Protein AF-A0A9N7N0B8-F1 (afdb_monomer_lite)

Foldseek 3Di:
DDDDDDDDPPDPDDWDKDKDFDDDDPPPPVPCPPAGTWIWMATPDDFGKTKIWDWDQDPDPDRDIDIDMDIDGCCVPVPPDDDDDPVVVVVVCVVVVHCPPPQDPVNVD

Radius of gyration: 19.65 Å; chains: 1; bounding box: 50×32×45 Å

Organism: Striga hermonthica (NCBI:txid68872)

pLDDT: mean 88.81, std 9.15, range [53.78, 96.75]

Sequence (109 aa):
VPFILKAGKALNSRKAEIRVQFKDVPGDIFKSKKQGRNEFVIRLQPSEAIYMKLTVKQPGLEMSTAQSELDLSYRQRYQGLVIPEAYERLILDTIKGDQQHFVRRDELK

Structure (mmCIF, N/CA/C/O backbone):
data_AF-A0A9N7N0B8-F1
#
_entry.id   AF-A0A9N7N0B8-F1
#
loop_
_atom_site.group_PDB
_atom_site.id
_atom_site.type_symbol
_atom_site.label_atom_id
_atom_site.label_alt_id
_atom_site.label_comp_id
_atom_site.label_asym_id
_atom_site.label_entity_id
_atom_site.label_seq_id
_atom_site.pdbx_PDB_ins_code
_atom_site.Cartn_x
_atom_site.Cartn_y
_atom_site.Cartn_z
_atom_site.occupancy
_atom_site.B_iso_or_equiv
_atom_site.auth_seq_id
_atom_site.auth_comp_id
_atom_site.auth_asym_id
_atom_site.auth_atom_id
_atom_site.pdbx_PDB_model_num
ATOM 1 N N . VAL A 1 1 ? -5.810 -11.012 -12.441 1.00 88.25 1 VAL A N 1
ATOM 2 C CA . VAL A 1 1 ? -4.712 -10.434 -11.627 1.00 88.25 1 VAL A CA 1
ATOM 3 C C . VAL A 1 1 ? -4.739 -11.146 -10.284 1.00 88.25 1 VAL A C 1
ATOM 5 O O . VAL A 1 1 ? -5.806 -11.139 -9.684 1.00 88.25 1 VAL A O 1
ATOM 8 N N . PRO A 1 2 ? -3.673 -11.848 -9.866 1.00 95.19 2 PRO A N 1
ATOM 9 C CA . PRO 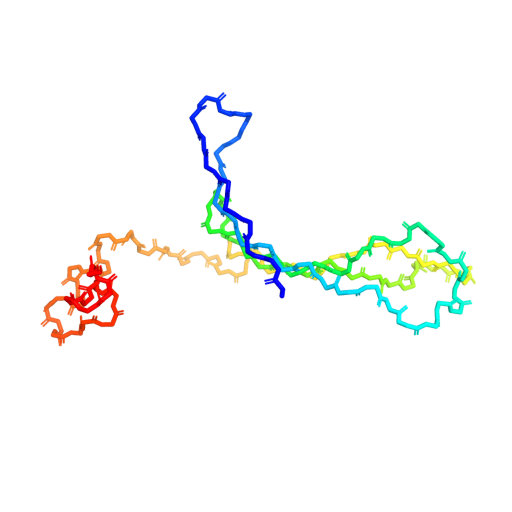A 1 2 ? -3.679 -12.594 -8.608 1.00 95.19 2 PRO A CA 1
ATOM 10 C C . PRO A 1 2 ? -3.509 -11.662 -7.400 1.00 95.19 2 PRO A C 1
ATOM 12 O O . PRO A 1 2 ? -2.673 -10.760 -7.432 1.00 95.19 2 PRO A O 1
ATOM 15 N N . PHE A 1 3 ? -4.259 -11.923 -6.328 1.00 96.00 3 PHE A N 1
ATOM 16 C CA . PHE A 1 3 ? -4.064 -11.295 -5.020 1.00 96.00 3 PHE A CA 1
ATOM 17 C C . PHE A 1 3 ? -3.315 -12.268 -4.113 1.00 96.00 3 PHE A C 1
ATOM 19 O O . PHE A 1 3 ? -3.764 -13.390 -3.890 1.00 96.00 3 PHE A O 1
ATOM 26 N N . ILE A 1 4 ? -2.150 -11.852 -3.618 1.00 96.38 4 ILE A N 1
ATOM 27 C CA . ILE A 1 4 ? -1.290 -12.676 -2.765 1.00 96.38 4 ILE A CA 1
ATOM 28 C C . ILE A 1 4 ? -1.350 -12.109 -1.350 1.00 96.38 4 ILE A C 1
ATOM 30 O O . ILE A 1 4 ? -0.881 -10.998 -1.112 1.00 96.38 4 ILE A O 1
ATOM 34 N N . LEU A 1 5 ? -1.886 -12.888 -0.411 1.00 96.50 5 LEU A N 1
ATOM 35 C CA . LEU A 1 5 ? -1.911 -12.543 1.007 1.00 96.50 5 LEU A CA 1
ATOM 36 C C . LEU A 1 5 ? -0.803 -13.313 1.735 1.00 96.50 5 LEU A C 1
ATOM 38 O O . LEU A 1 5 ? -0.703 -14.533 1.610 1.00 96.50 5 LEU A O 1
ATOM 42 N N . LYS A 1 6 ? 0.048 -12.603 2.483 1.00 94.88 6 LYS A N 1
ATOM 43 C CA . LYS A 1 6 ? 1.119 -13.189 3.304 1.00 94.88 6 LYS A CA 1
ATOM 44 C C . LYS A 1 6 ? 1.057 -12.607 4.710 1.00 94.88 6 LYS A C 1
ATOM 46 O O . LYS A 1 6 ? 1.188 -11.399 4.877 1.00 94.88 6 LYS A O 1
ATOM 51 N N . ALA A 1 7 ? 0.902 -13.471 5.706 1.00 95.69 7 ALA A N 1
ATOM 52 C CA . ALA A 1 7 ? 0.938 -13.113 7.119 1.00 95.69 7 ALA A CA 1
ATOM 53 C C . ALA A 1 7 ? 1.663 -14.212 7.908 1.00 95.69 7 ALA A C 1
ATOM 55 O O . ALA A 1 7 ? 1.570 -15.388 7.562 1.00 95.69 7 ALA A O 1
ATOM 56 N N . GLY A 1 8 ? 2.393 -13.836 8.958 1.00 96.38 8 GLY A N 1
ATOM 57 C CA . GLY A 1 8 ? 3.124 -14.782 9.799 1.00 96.38 8 GLY A CA 1
ATOM 58 C C . GLY A 1 8 ? 3.653 -14.139 11.079 1.00 96.38 8 GLY A C 1
ATOM 59 O O . GLY A 1 8 ? 3.792 -12.918 11.160 1.00 96.38 8 GLY A O 1
ATOM 60 N N . LYS A 1 9 ? 3.937 -14.971 12.085 1.00 96.38 9 LYS A N 1
ATOM 61 C CA . LYS A 1 9 ? 4.598 -14.590 13.345 1.00 96.38 9 LYS A CA 1
ATOM 62 C C . LYS A 1 9 ? 6.036 -15.124 13.353 1.00 96.38 9 LYS A C 1
ATOM 64 O O . LYS A 1 9 ? 6.341 -16.036 12.593 1.00 96.38 9 LYS A O 1
ATOM 69 N N . ALA A 1 10 ? 6.901 -14.551 14.196 1.00 94.38 10 ALA A N 1
ATOM 70 C CA . ALA A 1 10 ? 8.330 -14.898 14.282 1.00 94.38 10 ALA A CA 1
ATOM 71 C C . ALA A 1 10 ? 9.089 -14.786 12.940 1.00 94.38 10 ALA A C 1
ATOM 73 O O . ALA A 1 10 ? 10.018 -15.539 12.661 1.00 94.38 10 ALA A O 1
ATOM 74 N N . LEU A 1 11 ? 8.677 -13.833 12.098 1.00 95.31 11 LEU A N 1
ATOM 75 C CA . LEU A 1 11 ? 9.378 -13.492 10.863 1.00 95.31 11 LEU A CA 1
ATOM 76 C C . LEU A 1 11 ? 10.547 -12.539 11.142 1.00 95.31 11 LEU A C 1
ATOM 78 O O . LEU A 1 11 ? 10.648 -11.935 12.207 1.00 95.31 11 LEU A O 1
ATOM 82 N N . ASN A 1 12 ? 11.400 -12.361 10.137 1.00 95.12 12 ASN A N 1
ATOM 83 C CA . ASN A 1 12 ? 12.589 -11.510 10.183 1.00 95.12 12 ASN A CA 1
ATOM 84 C C . ASN A 1 12 ? 12.310 -10.022 10.467 1.00 95.12 12 ASN A C 1
ATOM 86 O O . ASN A 1 12 ? 13.209 -9.302 10.887 1.00 95.12 12 ASN A O 1
ATOM 90 N N . SER A 1 13 ? 11.104 -9.534 10.170 1.00 92.88 13 SER A N 1
ATOM 91 C CA . SER A 1 13 ? 10.753 -8.123 10.325 1.00 92.88 13 SER A CA 1
ATOM 92 C C . SER A 1 13 ? 9.260 -7.940 10.573 1.00 92.88 13 SER A C 1
ATOM 94 O O . SER A 1 13 ? 8.424 -8.657 10.019 1.00 92.88 13 SER A O 1
ATOM 96 N N . ARG A 1 14 ? 8.916 -6.939 11.387 1.00 92.94 14 ARG A N 1
ATOM 97 C CA . ARG A 1 14 ? 7.547 -6.429 11.492 1.00 92.94 14 ARG A CA 1
ATOM 98 C C . ARG A 1 14 ? 7.290 -5.550 10.275 1.00 92.94 14 ARG A C 1
ATOM 100 O O . ARG A 1 14 ? 7.978 -4.549 10.109 1.00 92.94 14 ARG A O 1
ATOM 107 N N . LYS A 1 15 ? 6.328 -5.917 9.430 1.00 93.50 15 LYS A N 1
ATOM 108 C CA . LYS A 1 15 ? 5.982 -5.137 8.240 1.00 93.50 15 LYS A CA 1
ATOM 109 C C . LYS A 1 15 ? 4.541 -5.382 7.814 1.00 93.50 15 LYS A C 1
ATOM 111 O O . LYS A 1 15 ? 4.136 -6.531 7.669 1.00 93.50 15 LYS A O 1
ATOM 116 N N . ALA A 1 16 ? 3.807 -4.307 7.561 1.00 95.12 16 ALA A N 1
ATOM 117 C CA . ALA A 1 16 ? 2.544 -4.326 6.837 1.00 95.12 16 ALA A CA 1
ATOM 118 C C . ALA A 1 16 ? 2.710 -3.464 5.583 1.00 95.12 16 ALA A C 1
ATOM 120 O O . ALA A 1 16 ? 2.968 -2.263 5.678 1.00 95.12 16 ALA A O 1
ATOM 121 N N . GLU A 1 17 ? 2.618 -4.085 4.409 1.00 95.06 17 GLU A N 1
ATOM 122 C CA . GLU A 1 17 ? 2.756 -3.394 3.130 1.00 95.06 17 GLU A CA 1
ATOM 123 C C . GLU A 1 17 ? 1.776 -3.939 2.096 1.00 95.06 17 GLU A C 1
ATOM 125 O O . GLU A 1 17 ? 1.448 -5.125 2.088 1.00 95.06 17 GLU A O 1
ATOM 130 N N . ILE A 1 18 ? 1.363 -3.061 1.193 1.00 96.75 18 ILE A N 1
ATOM 131 C CA . ILE A 1 18 ? 0.630 -3.384 -0.023 1.00 96.75 18 ILE A CA 1
ATOM 132 C C . ILE A 1 18 ? 1.601 -3.151 -1.176 1.00 96.75 18 ILE A C 1
ATOM 134 O O . ILE A 1 18 ? 2.208 -2.085 -1.275 1.00 96.75 18 ILE A O 1
ATOM 138 N N . ARG A 1 19 ? 1.770 -4.154 -2.039 1.00 96.31 19 ARG A N 1
ATOM 139 C CA . ARG A 1 19 ? 2.646 -4.078 -3.212 1.00 96.31 19 ARG A CA 1
ATOM 140 C C . ARG A 1 19 ? 1.848 -4.395 -4.463 1.00 96.31 19 ARG A C 1
ATOM 142 O O . ARG A 1 19 ? 1.343 -5.505 -4.612 1.00 96.31 19 ARG A O 1
ATOM 149 N N . VAL A 1 20 ? 1.795 -3.437 -5.376 1.00 96.12 20 VAL A N 1
ATOM 150 C CA . VAL A 1 20 ? 1.240 -3.614 -6.716 1.00 96.12 20 VAL A CA 1
ATOM 151 C C . VAL A 1 20 ? 2.407 -3.745 -7.682 1.00 96.12 20 VAL A C 1
ATOM 153 O O . VAL A 1 20 ? 3.145 -2.789 -7.903 1.00 96.12 20 VAL A O 1
ATOM 156 N N . GLN A 1 21 ? 2.592 -4.941 -8.234 1.00 94.56 21 GLN A N 1
ATOM 157 C CA . GLN A 1 21 ? 3.595 -5.188 -9.264 1.00 94.56 21 GLN A CA 1
ATOM 158 C C . GLN A 1 21 ? 2.961 -5.003 -10.645 1.00 94.56 21 GLN A C 1
ATOM 160 O O . GLN A 1 21 ? 1.984 -5.677 -10.982 1.00 94.56 21 GLN A O 1
ATOM 165 N N . PHE A 1 22 ? 3.521 -4.100 -11.446 1.00 92.19 22 PHE A N 1
ATOM 166 C CA . PHE A 1 22 ? 3.065 -3.863 -12.812 1.00 92.19 22 PHE A CA 1
ATOM 167 C C . PHE A 1 22 ? 3.584 -4.937 -13.771 1.00 92.19 22 PHE A C 1
ATOM 169 O O . PHE A 1 22 ? 4.536 -5.665 -13.482 1.00 92.19 22 PHE A O 1
ATOM 176 N N . LYS A 1 23 ? 2.931 -5.040 -14.932 1.00 89.06 23 LYS A N 1
ATOM 177 C CA . LYS A 1 23 ? 3.398 -5.892 -16.027 1.00 89.06 23 LYS A CA 1
ATOM 178 C C . LYS A 1 23 ? 4.690 -5.333 -16.620 1.00 89.06 23 LYS A C 1
ATOM 180 O O . LYS A 1 23 ? 4.961 -4.137 -16.521 1.00 89.06 23 LYS A O 1
ATOM 185 N N . ASP A 1 24 ? 5.445 -6.213 -17.262 1.00 85.06 24 ASP A N 1
ATOM 186 C CA . ASP A 1 24 ? 6.621 -5.829 -18.034 1.00 85.06 24 ASP A CA 1
ATOM 187 C C . ASP A 1 24 ? 6.218 -4.891 -19.186 1.00 85.06 24 ASP A C 1
ATOM 189 O O . ASP A 1 24 ? 5.119 -5.005 -19.743 1.00 85.06 24 ASP A O 1
ATOM 193 N N . VAL A 1 25 ? 7.095 -3.946 -19.526 1.00 81.94 25 VAL A N 1
ATOM 194 C CA . VAL A 1 25 ? 6.837 -2.972 -20.593 1.00 81.94 25 VAL A CA 1
ATOM 195 C C . VAL A 1 25 ? 6.867 -3.693 -21.949 1.00 81.94 25 VAL A C 1
ATOM 197 O O . VAL A 1 25 ? 7.852 -4.374 -22.249 1.00 81.94 25 VAL A O 1
ATOM 200 N N . PRO A 1 26 ? 5.816 -3.579 -22.783 1.00 75.31 26 PRO A N 1
ATOM 201 C CA . PRO A 1 26 ? 5.813 -4.199 -24.101 1.00 75.31 26 PRO A CA 1
ATOM 202 C C . PRO A 1 26 ? 6.807 -3.481 -25.024 1.00 75.31 26 PRO A C 1
ATOM 204 O O . PRO A 1 26 ? 6.761 -2.262 -25.154 1.00 75.31 26 PRO A O 1
ATOM 207 N N . GLY A 1 27 ? 7.683 -4.240 -25.688 1.00 68.38 27 GLY A N 1
ATOM 208 C CA . GLY A 1 27 ? 8.649 -3.688 -26.646 1.00 68.38 27 GLY A CA 1
ATOM 209 C C . GLY A 1 27 ? 9.885 -3.068 -25.991 1.00 68.38 27 GLY A C 1
ATOM 210 O O . GLY A 1 27 ? 10.195 -1.908 -26.239 1.00 68.38 27 GLY A O 1
ATOM 211 N N . ASP A 1 28 ? 10.600 -3.843 -25.168 1.00 69.12 28 ASP A N 1
ATOM 212 C CA . ASP A 1 28 ? 11.862 -3.421 -24.547 1.00 69.12 28 ASP A CA 1
ATOM 213 C C . ASP A 1 28 ? 12.942 -3.101 -25.601 1.00 69.12 28 ASP A C 1
ATOM 215 O O . ASP A 1 28 ? 13.658 -3.975 -26.098 1.00 69.12 28 ASP A O 1
ATOM 219 N N . ILE A 1 29 ? 13.064 -1.817 -25.932 1.00 73.19 29 ILE A N 1
ATOM 220 C CA . ILE A 1 29 ? 14.113 -1.264 -26.797 1.00 73.19 29 ILE A CA 1
ATOM 221 C C . ILE A 1 29 ? 15.458 -1.130 -26.075 1.00 73.19 29 ILE A C 1
ATOM 223 O O . ILE A 1 29 ? 16.496 -1.016 -26.726 1.00 73.19 29 ILE A O 1
ATOM 227 N N . PHE A 1 30 ? 15.461 -1.172 -24.740 1.00 69.38 30 PHE A N 1
ATOM 228 C CA . PHE A 1 30 ? 16.656 -0.992 -23.921 1.00 69.38 30 PHE A CA 1
ATOM 229 C C . PHE A 1 30 ? 17.452 -2.294 -23.764 1.00 69.38 30 PHE A C 1
ATOM 231 O O . PHE A 1 30 ? 18.482 -2.292 -23.083 1.00 69.38 30 PHE A O 1
ATOM 238 N N . LYS A 1 31 ? 16.996 -3.402 -24.392 1.00 61.47 31 LYS A N 1
ATOM 239 C CA . LYS A 1 31 ? 17.568 -4.769 -24.329 1.00 61.47 31 LYS A CA 1
ATOM 240 C C . LYS A 1 31 ? 17.962 -5.171 -22.904 1.00 61.47 31 LYS A C 1
ATOM 242 O O . LYS A 1 31 ? 18.817 -6.035 -22.688 1.00 61.47 31 LYS A O 1
ATOM 247 N N . SER A 1 32 ? 17.326 -4.550 -21.921 1.00 57.72 32 SER A N 1
ATOM 248 C CA . SER A 1 32 ? 17.682 -4.621 -20.522 1.00 57.72 32 SER A CA 1
ATOM 249 C C . SER A 1 32 ? 16.808 -5.696 -19.913 1.00 57.72 32 SER A C 1
ATOM 251 O O . SER A 1 32 ? 15.986 -5.442 -19.041 1.00 57.72 32 SER A O 1
ATOM 253 N N . LYS A 1 33 ? 17.042 -6.944 -20.348 1.00 53.78 33 LYS A N 1
ATOM 254 C CA . LYS A 1 33 ? 16.350 -8.170 -19.899 1.00 53.78 33 LYS A CA 1
ATOM 255 C C . LYS A 1 33 ? 16.333 -8.393 -18.372 1.00 53.78 33 LYS A C 1
ATOM 257 O O . LYS A 1 33 ? 15.809 -9.401 -17.913 1.00 53.78 33 LYS A O 1
ATOM 262 N N . LYS A 1 34 ? 16.946 -7.508 -17.583 1.00 56.50 34 LYS A N 1
ATOM 263 C CA . LYS A 1 34 ? 17.091 -7.585 -16.125 1.00 56.50 34 LYS A CA 1
ATOM 264 C C . LYS A 1 34 ? 16.462 -6.412 -15.370 1.00 56.50 34 LYS A C 1
ATOM 266 O O . LYS A 1 34 ? 16.635 -6.337 -14.157 1.00 56.50 34 LYS A O 1
ATOM 271 N N . GLN A 1 35 ? 15.773 -5.490 -16.038 1.00 63.84 35 GLN A N 1
ATOM 272 C CA . GLN A 1 35 ? 15.120 -4.400 -15.321 1.00 63.84 35 GLN A CA 1
ATOM 273 C C . GLN A 1 35 ? 13.904 -4.908 -14.566 1.00 63.84 35 GLN A C 1
ATOM 275 O O . GLN A 1 35 ? 13.020 -5.548 -15.129 1.00 63.84 35 GLN A O 1
ATOM 280 N N . GLY A 1 36 ? 13.917 -4.678 -13.253 1.00 73.38 36 GLY A N 1
ATOM 281 C CA . GLY A 1 36 ? 12.832 -5.070 -12.372 1.00 73.38 36 GLY A CA 1
ATOM 282 C C . GLY A 1 36 ? 11.523 -4.416 -12.801 1.00 73.38 36 GLY A C 1
ATOM 283 O O . GLY A 1 36 ? 11.502 -3.275 -13.262 1.00 73.38 36 GLY A O 1
ATOM 284 N N . ARG A 1 37 ? 10.419 -5.142 -12.618 1.00 87.50 37 ARG A N 1
ATOM 285 C CA . ARG A 1 37 ? 9.068 -4.607 -12.812 1.00 87.50 37 ARG A CA 1
ATOM 286 C C . ARG A 1 37 ? 8.872 -3.343 -11.989 1.00 87.50 37 ARG A C 1
ATOM 288 O O . ARG A 1 37 ? 9.385 -3.240 -10.872 1.00 87.50 37 ARG A O 1
ATOM 295 N N . ASN A 1 38 ? 8.073 -2.419 -12.518 1.00 90.75 38 ASN A N 1
ATOM 296 C CA . ASN A 1 38 ? 7.630 -1.287 -11.722 1.00 90.75 38 ASN A CA 1
ATOM 297 C C . ASN A 1 38 ? 6.795 -1.812 -10.549 1.00 90.75 38 ASN A C 1
ATOM 299 O O . ASN A 1 38 ? 5.994 -2.742 -10.700 1.00 90.75 38 ASN A O 1
ATOM 303 N N . GLU A 1 39 ? 6.973 -1.210 -9.380 1.00 94.62 39 GLU A N 1
ATOM 304 C CA . GLU A 1 39 ? 6.249 -1.594 -8.172 1.00 94.62 39 GLU A CA 1
ATOM 305 C C . GLU A 1 39 ? 5.730 -0.346 -7.481 1.00 94.62 39 GLU A C 1
ATOM 307 O O . GLU A 1 39 ? 6.500 0.560 -7.178 1.00 94.62 39 GLU A O 1
ATOM 312 N N . PHE A 1 40 ? 4.434 -0.315 -7.195 1.00 96.25 40 PHE A N 1
ATOM 313 C CA . PHE A 1 40 ? 3.858 0.679 -6.306 1.00 96.25 40 PHE A CA 1
ATOM 314 C C . PHE A 1 40 ? 3.699 0.066 -4.922 1.00 96.25 40 PHE A C 1
ATOM 316 O O . PHE A 1 40 ? 3.060 -0.979 -4.768 1.00 96.25 40 PHE A O 1
ATOM 323 N N . VAL A 1 41 ? 4.333 0.679 -3.927 1.00 96.06 41 VAL A N 1
ATOM 324 C CA . VAL A 1 41 ? 4.402 0.140 -2.575 1.00 96.06 41 VAL A CA 1
ATOM 325 C C . VAL A 1 41 ? 3.836 1.142 -1.589 1.00 96.06 41 VAL A C 1
ATOM 327 O O . VAL A 1 41 ? 4.310 2.269 -1.485 1.00 96.06 41 VAL A O 1
ATOM 330 N N . ILE A 1 42 ? 2.851 0.688 -0.824 1.00 96.62 42 ILE A N 1
ATOM 331 C CA . ILE A 1 42 ? 2.288 1.412 0.310 1.00 96.62 42 ILE A CA 1
ATOM 332 C C . ILE A 1 42 ? 2.719 0.656 1.561 1.00 96.62 42 ILE A C 1
ATOM 334 O O . ILE A 1 42 ? 2.286 -0.473 1.793 1.00 96.62 42 ILE A O 1
ATOM 338 N N . ARG A 1 43 ? 3.599 1.249 2.364 1.00 94.62 43 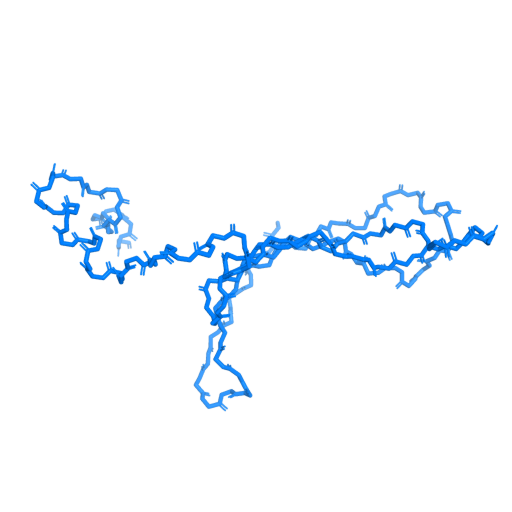ARG A N 1
ATOM 339 C CA . ARG A 1 43 ? 4.015 0.701 3.656 1.00 94.62 43 ARG A CA 1
ATOM 340 C C . ARG A 1 43 ? 3.175 1.346 4.749 1.00 94.62 43 ARG A C 1
ATOM 342 O O . ARG A 1 43 ? 3.279 2.547 4.968 1.00 94.62 43 ARG A O 1
ATOM 349 N N . LEU A 1 44 ? 2.379 0.531 5.436 1.00 92.19 44 LEU A N 1
ATOM 350 C CA . LEU A 1 44 ? 1.526 0.983 6.532 1.00 92.19 44 LEU A CA 1
ATOM 351 C C . LEU A 1 44 ? 2.298 1.050 7.849 1.00 92.19 44 LEU A C 1
ATOM 353 O O . LEU A 1 44 ? 2.077 1.956 8.627 1.00 92.19 44 LEU A O 1
ATOM 357 N N . GLN A 1 45 ? 3.183 0.088 8.123 1.00 88.06 45 GLN A N 1
ATOM 358 C CA . GLN A 1 45 ? 4.017 0.101 9.330 1.00 88.06 45 GLN A CA 1
ATOM 359 C C . GLN A 1 45 ? 5.180 -0.896 9.223 1.00 88.06 45 GLN A C 1
ATOM 361 O O . GLN A 1 45 ? 5.028 -1.937 8.575 1.00 88.06 45 GLN A O 1
ATOM 366 N N . PRO A 1 46 ? 6.311 -0.659 9.910 1.00 86.75 46 PRO A N 1
ATOM 367 C CA . PRO A 1 46 ? 6.706 0.589 10.569 1.00 86.75 46 PRO A CA 1
ATOM 368 C C . PRO A 1 46 ? 7.206 1.626 9.549 1.00 86.75 46 PRO A C 1
ATOM 370 O O . PRO A 1 46 ? 7.684 1.248 8.481 1.00 86.75 46 PRO A O 1
ATOM 373 N N . SER A 1 47 ? 7.174 2.911 9.920 1.00 88.44 47 SER A N 1
ATOM 374 C CA . SER A 1 47 ? 7.583 4.041 9.065 1.00 88.44 47 SER A CA 1
ATOM 375 C C . SER A 1 47 ? 6.746 4.137 7.792 1.00 88.44 47 SER A C 1
ATOM 377 O O . SER A 1 47 ? 7.113 3.611 6.739 1.00 88.44 47 SER A O 1
ATOM 379 N N . GLU A 1 48 ? 5.614 4.811 7.926 1.00 91.69 48 GLU A N 1
ATOM 380 C CA . GLU A 1 48 ? 4.625 5.054 6.887 1.00 91.69 48 GLU A CA 1
ATOM 381 C C . GLU A 1 48 ? 5.300 5.710 5.681 1.00 91.69 48 GLU A C 1
ATOM 383 O O . GLU A 1 48 ? 5.934 6.769 5.777 1.00 91.69 48 GLU A O 1
ATOM 388 N N . ALA A 1 49 ? 5.202 5.043 4.538 1.00 94.69 49 ALA A N 1
ATOM 389 C CA . ALA A 1 49 ? 5.812 5.512 3.309 1.00 94.69 49 ALA A CA 1
ATOM 390 C C . ALA A 1 49 ? 5.031 5.017 2.101 1.00 94.69 49 ALA A C 1
ATOM 392 O O . ALA A 1 49 ? 4.504 3.901 2.085 1.00 94.69 49 ALA A O 1
ATOM 393 N N . ILE A 1 50 ? 5.009 5.843 1.067 1.00 96.38 50 ILE A N 1
ATOM 394 C CA . ILE A 1 50 ? 4.495 5.482 -0.246 1.00 96.38 50 ILE A CA 1
ATOM 395 C C . ILE A 1 50 ? 5.642 5.679 -1.215 1.00 96.38 50 ILE A C 1
ATOM 397 O O . ILE A 1 50 ? 6.179 6.778 -1.305 1.00 96.38 50 ILE A O 1
ATOM 401 N N . TYR A 1 51 ? 6.018 4.632 -1.937 1.00 96.12 51 TYR A N 1
ATOM 402 C CA . TYR A 1 51 ? 7.067 4.752 -2.934 1.00 96.12 51 TYR A CA 1
ATOM 403 C C . TYR A 1 51 ? 6.770 3.943 -4.184 1.00 96.12 51 TYR A C 1
ATOM 405 O O . TYR A 1 51 ? 6.103 2.905 -4.154 1.00 96.12 51 TYR A O 1
ATOM 413 N N . MET A 1 52 ? 7.271 4.442 -5.307 1.00 95.94 52 MET A N 1
ATOM 414 C CA . MET A 1 52 ? 7.138 3.798 -6.602 1.00 95.94 52 MET A CA 1
ATOM 415 C C . MET A 1 52 ? 8.517 3.461 -7.143 1.00 95.94 52 MET A C 1
ATOM 417 O O . MET A 1 52 ? 9.324 4.354 -7.390 1.00 95.94 52 MET A O 1
ATOM 421 N N . LYS A 1 53 ? 8.779 2.171 -7.344 1.00 93.38 53 LYS A N 1
ATOM 422 C CA . LYS A 1 53 ? 9.979 1.702 -8.027 1.00 93.38 53 LYS A CA 1
ATOM 423 C C . LYS A 1 53 ? 9.764 1.791 -9.524 1.00 93.38 53 LYS A C 1
ATOM 425 O O . LYS A 1 53 ? 8.820 1.193 -10.044 1.00 93.38 53 LYS A O 1
ATOM 430 N N . LEU A 1 54 ? 10.647 2.514 -10.192 1.00 90.88 54 LEU A N 1
ATOM 431 C CA . LEU A 1 54 ? 10.577 2.807 -11.615 1.00 90.88 54 LEU A CA 1
ATOM 432 C C . LEU A 1 54 ? 11.954 2.645 -12.242 1.00 90.88 54 LEU A C 1
ATOM 434 O O . LEU A 1 54 ? 12.980 2.834 -11.591 1.00 90.88 54 LEU A O 1
ATOM 438 N N . THR A 1 55 ? 11.979 2.332 -13.529 1.00 88.38 55 THR A N 1
ATOM 439 C CA . THR A 1 55 ? 13.218 2.389 -14.302 1.00 88.38 55 THR A CA 1
ATOM 440 C C . THR A 1 55 ? 13.426 3.805 -14.820 1.00 88.38 55 THR A C 1
ATOM 442 O O . THR A 1 55 ? 12.552 4.363 -15.482 1.00 88.38 55 THR A O 1
ATOM 445 N N . VAL A 1 56 ? 14.591 4.380 -14.535 1.00 87.69 56 VAL A N 1
ATOM 446 C CA . VAL A 1 56 ? 14.998 5.711 -14.998 1.00 87.69 56 VAL A CA 1
ATOM 447 C C . VAL A 1 56 ? 16.349 5.631 -15.701 1.00 87.69 56 VAL A C 1
ATOM 449 O O . VAL A 1 56 ? 17.111 4.681 -15.505 1.00 87.69 56 VAL A O 1
ATOM 452 N N . LYS A 1 57 ? 16.673 6.633 -16.523 1.00 87.56 57 LYS A N 1
ATOM 453 C CA . LYS A 1 57 ? 18.028 6.768 -17.070 1.00 87.56 57 LYS A CA 1
ATOM 454 C C . LYS A 1 57 ? 19.008 6.951 -15.910 1.00 87.56 57 LYS A C 1
ATOM 456 O O . LYS A 1 57 ? 18.783 7.794 -15.041 1.00 87.56 57 LYS A O 1
ATOM 461 N N . GLN A 1 58 ? 20.097 6.192 -15.916 1.00 86.38 58 GLN A N 1
ATOM 462 C CA . GLN A 1 58 ? 21.177 6.409 -14.970 1.00 86.38 58 GLN A CA 1
ATOM 463 C C . GLN A 1 58 ? 21.777 7.808 -15.211 1.00 86.38 58 GLN A C 1
ATOM 465 O O . GLN A 1 58 ? 22.080 8.157 -16.358 1.00 86.38 58 GLN A O 1
ATOM 470 N N . PRO A 1 59 ? 21.935 8.639 -14.168 1.00 85.94 59 PRO A N 1
ATOM 471 C CA . PRO A 1 59 ? 22.606 9.923 -14.308 1.00 85.94 59 PRO A CA 1
ATOM 472 C C . PRO A 1 59 ? 24.029 9.717 -14.837 1.00 85.94 59 PRO A C 1
ATOM 474 O O . PRO A 1 59 ? 24.828 9.011 -14.226 1.00 85.94 59 PRO A O 1
ATOM 477 N N . GLY A 1 60 ? 24.329 10.304 -15.995 1.00 88.31 60 GLY A N 1
ATOM 478 C CA . GLY A 1 60 ? 25.610 10.120 -16.668 1.00 88.31 60 GLY A CA 1
ATOM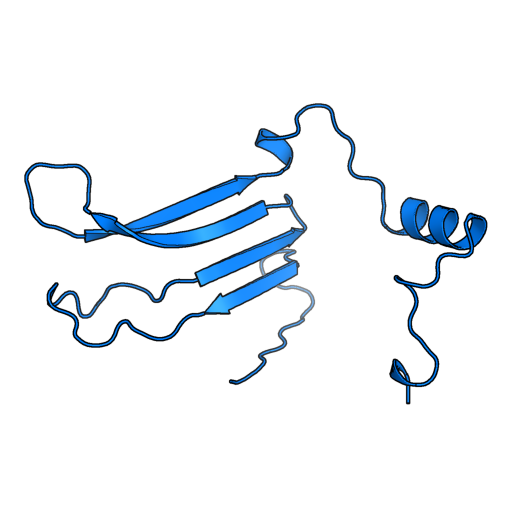 479 C C . GLY A 1 60 ? 25.547 10.341 -18.179 1.00 88.31 60 GLY A C 1
ATOM 480 O O . GLY A 1 60 ? 24.492 10.636 -18.760 1.00 88.31 60 GLY A O 1
ATOM 481 N N . LEU A 1 61 ? 26.719 10.203 -18.800 1.00 85.31 61 LEU A N 1
ATOM 482 C CA . LEU A 1 61 ? 26.913 10.311 -20.248 1.00 85.31 61 LEU A CA 1
ATOM 483 C C . LEU A 1 61 ? 26.471 9.041 -20.987 1.00 85.31 61 LEU A C 1
ATOM 485 O O . LEU A 1 61 ? 26.101 9.108 -22.156 1.00 85.31 61 LEU A O 1
ATOM 489 N N . GLU A 1 62 ? 26.467 7.898 -20.303 1.00 84.62 62 GLU A N 1
ATOM 490 C CA . GLU A 1 62 ? 26.035 6.628 -20.874 1.00 84.62 62 GLU A CA 1
ATOM 491 C C . GLU A 1 62 ? 24.507 6.548 -21.003 1.00 84.62 62 GLU A C 1
ATOM 493 O O . GLU A 1 62 ? 23.745 7.100 -20.203 1.00 84.62 62 GLU A O 1
ATOM 498 N N . MET A 1 63 ? 24.046 5.829 -22.027 1.00 79.00 63 MET A N 1
ATOM 499 C CA . MET A 1 63 ? 22.632 5.516 -22.252 1.00 79.00 63 MET A CA 1
ATOM 500 C C . MET A 1 63 ? 22.259 4.212 -21.531 1.00 79.00 63 MET A C 1
ATOM 502 O O . MET A 1 63 ? 21.795 3.246 -22.132 1.00 79.00 63 MET A O 1
ATOM 506 N N . SER A 1 64 ? 22.524 4.178 -20.226 1.00 82.00 64 SER A N 1
ATOM 507 C CA . SER A 1 64 ? 22.154 3.076 -19.345 1.00 82.00 64 SER A CA 1
ATOM 508 C C . SER A 1 64 ? 20.960 3.461 -18.475 1.00 82.00 64 SER A C 1
ATOM 510 O O . SER A 1 64 ? 20.634 4.631 -18.258 1.00 82.00 64 SER A O 1
ATOM 512 N N . THR A 1 65 ? 20.261 2.447 -17.993 1.00 83.19 65 THR A N 1
ATOM 513 C CA . THR A 1 65 ? 18.985 2.587 -17.290 1.00 83.19 65 THR A CA 1
ATOM 514 C C . THR A 1 65 ? 19.032 1.758 -16.012 1.00 83.19 65 THR A C 1
ATOM 516 O O . THR A 1 65 ? 19.452 0.600 -16.040 1.00 83.19 65 THR A O 1
ATOM 519 N N . ALA A 1 66 ? 18.603 2.346 -14.898 1.00 84.94 66 ALA A N 1
ATOM 520 C CA . ALA A 1 66 ? 18.690 1.782 -13.556 1.00 84.94 66 ALA A CA 1
ATOM 521 C C . ALA A 1 66 ? 17.336 1.859 -12.837 1.00 84.94 66 ALA A C 1
ATOM 523 O O . ALA A 1 66 ? 16.504 2.718 -13.136 1.00 84.94 66 ALA A O 1
ATOM 524 N N . GLN A 1 67 ? 17.114 0.960 -11.876 1.00 86.56 67 GLN A N 1
ATOM 525 C CA . GLN A 1 67 ? 15.928 1.016 -11.025 1.00 86.56 67 GLN A CA 1
ATOM 526 C C . GLN A 1 67 ? 16.132 2.088 -9.950 1.00 86.56 67 GLN A C 1
ATOM 528 O O . GLN A 1 67 ? 17.103 2.038 -9.200 1.00 86.56 67 GLN A O 1
ATOM 533 N N . SER A 1 68 ? 15.214 3.044 -9.890 1.00 90.50 68 SER A N 1
ATOM 534 C CA . SER A 1 68 ? 15.162 4.106 -8.888 1.00 90.50 68 SER A CA 1
ATOM 535 C C . SER A 1 68 ? 13.795 4.113 -8.204 1.00 90.50 68 SER A C 1
ATOM 537 O O . SER A 1 68 ? 12.887 3.365 -8.582 1.00 90.50 68 SER A O 1
ATOM 539 N N . GLU A 1 69 ? 13.648 4.947 -7.184 1.00 92.88 69 GLU A N 1
ATOM 540 C CA . GLU A 1 69 ? 12.423 5.087 -6.411 1.00 92.88 69 GLU A CA 1
ATOM 541 C C . GLU A 1 69 ? 11.991 6.549 -6.295 1.00 92.88 69 GLU A C 1
ATOM 543 O O . GLU A 1 69 ? 12.798 7.449 -6.074 1.00 92.88 69 GLU A O 1
ATOM 548 N N . LEU A 1 70 ? 10.690 6.779 -6.464 1.00 93.69 70 LEU A N 1
ATOM 549 C CA . LEU A 1 70 ? 10.029 8.007 -6.041 1.00 93.69 70 LEU A CA 1
ATOM 550 C C . LEU A 1 70 ? 9.456 7.742 -4.655 1.00 93.69 70 LEU A C 1
ATOM 552 O O . LEU A 1 70 ? 8.526 6.945 -4.551 1.00 93.69 70 LEU A O 1
ATOM 556 N N . ASP A 1 71 ? 10.018 8.360 -3.619 1.00 94.62 71 ASP A N 1
ATOM 557 C CA . ASP A 1 71 ? 9.652 8.109 -2.222 1.00 94.62 71 ASP A CA 1
ATOM 558 C C . ASP A 1 71 ? 8.907 9.291 -1.588 1.00 94.62 71 ASP A C 1
ATOM 560 O O . ASP A 1 71 ? 9.271 10.457 -1.751 1.00 94.62 71 ASP A O 1
ATOM 564 N N . LEU A 1 72 ? 7.858 8.961 -0.838 1.00 93.81 72 LEU A N 1
ATOM 565 C CA . LEU A 1 72 ? 7.150 9.835 0.083 1.00 93.81 72 LEU A CA 1
ATOM 566 C C . LEU A 1 72 ? 7.138 9.170 1.463 1.00 93.81 72 LEU A C 1
ATOM 568 O O . LEU A 1 72 ? 6.199 8.457 1.826 1.00 93.81 72 LEU A O 1
ATOM 572 N N . SER A 1 73 ? 8.175 9.431 2.252 1.00 92.19 73 SER A N 1
ATOM 573 C CA . SER A 1 73 ? 8.206 9.077 3.669 1.00 92.19 73 SER A CA 1
ATOM 574 C C . SER A 1 73 ? 7.436 10.101 4.509 1.00 92.19 73 SER A C 1
ATOM 576 O O . SER A 1 73 ? 7.792 11.283 4.551 1.00 92.19 73 SER A O 1
ATOM 578 N N . TYR A 1 74 ? 6.405 9.656 5.237 1.00 89.94 74 TYR A N 1
ATOM 579 C CA . TYR A 1 74 ? 5.571 10.549 6.055 1.00 89.94 74 TYR A CA 1
ATOM 580 C C . TYR A 1 74 ? 6.393 11.232 7.144 1.00 89.94 74 TYR A C 1
ATOM 582 O O . TYR A 1 74 ? 6.271 12.437 7.352 1.00 89.94 74 TYR A O 1
ATOM 590 N N . ARG A 1 75 ? 7.304 10.484 7.774 1.00 87.12 75 ARG A N 1
ATOM 591 C CA . ARG A 1 75 ? 8.194 11.006 8.816 1.00 87.12 75 ARG A CA 1
ATOM 592 C C . ARG A 1 75 ? 9.077 12.151 8.319 1.00 87.12 75 ARG A C 1
ATOM 594 O O . ARG A 1 75 ? 9.350 13.078 9.075 1.00 87.12 75 ARG A O 1
ATOM 601 N N . GLN A 1 76 ? 9.537 12.087 7.069 1.00 89.50 76 GLN A N 1
ATOM 602 C CA . GLN A 1 76 ? 10.376 13.135 6.487 1.00 89.50 76 GLN A CA 1
ATOM 603 C C . GLN A 1 76 ? 9.549 14.313 5.972 1.00 89.50 76 GLN A C 1
ATOM 605 O O . GLN A 1 76 ? 9.963 15.459 6.137 1.00 89.50 76 GLN A O 1
ATOM 610 N N . ARG A 1 77 ? 8.389 14.046 5.356 1.00 90.25 77 ARG A N 1
ATOM 611 C CA . ARG A 1 77 ? 7.574 15.071 4.691 1.00 90.25 77 ARG A CA 1
ATOM 612 C C . ARG A 1 77 ? 6.690 15.877 5.642 1.00 90.25 77 ARG A C 1
ATOM 614 O O . ARG A 1 77 ? 6.461 17.059 5.380 1.00 90.25 77 ARG A O 1
ATOM 621 N N . TYR A 1 78 ? 6.189 15.238 6.696 1.00 88.50 78 TYR A N 1
ATOM 622 C CA . TYR A 1 78 ? 5.205 15.763 7.646 1.00 88.50 78 TYR A CA 1
ATOM 623 C C . TYR A 1 78 ? 5.805 15.871 9.052 1.00 88.50 78 TYR A C 1
ATOM 625 O O . TYR A 1 78 ? 5.272 15.349 10.029 1.00 88.50 78 TYR A O 1
ATOM 633 N N . GLN A 1 79 ? 6.957 16.533 9.151 1.00 84.69 79 GLN A N 1
ATOM 634 C CA . GLN A 1 79 ? 7.642 16.721 10.428 1.00 84.69 79 GLN A CA 1
ATOM 635 C C . GLN A 1 79 ? 6.753 17.495 11.411 1.00 84.69 79 GLN A C 1
ATOM 637 O O . GLN A 1 79 ? 6.157 18.509 11.055 1.00 84.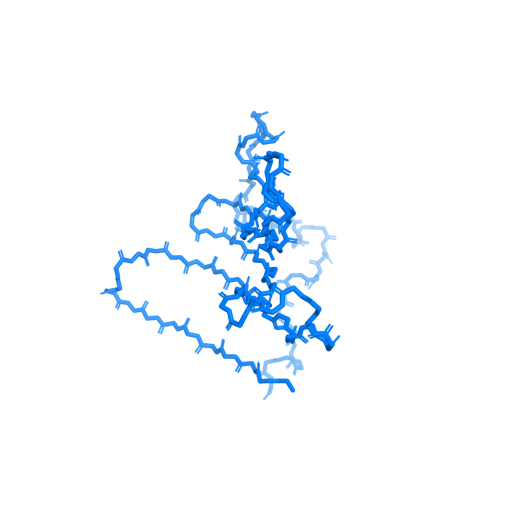69 79 GLN A O 1
ATOM 642 N N . GLY A 1 80 ? 6.664 17.003 12.648 1.00 82.00 80 GLY A N 1
ATOM 643 C CA . GLY A 1 80 ? 5.858 17.611 13.711 1.00 82.00 80 GLY A CA 1
ATOM 644 C C . GLY A 1 80 ? 4.378 17.216 13.714 1.00 82.00 80 GLY A C 1
ATOM 645 O O . GLY A 1 80 ? 3.680 17.549 14.668 1.00 82.00 80 GLY A O 1
ATOM 646 N N . LEU A 1 81 ? 3.897 16.477 12.708 1.00 84.94 81 LEU A N 1
ATOM 647 C CA . LEU A 1 81 ? 2.563 15.882 12.750 1.00 84.94 81 LEU A CA 1
ATOM 648 C C . LEU A 1 81 ? 2.614 14.524 13.452 1.00 84.94 81 LEU A C 1
ATOM 650 O O . LEU A 1 81 ? 3.427 13.661 13.120 1.00 84.94 81 LEU A O 1
ATOM 654 N N . VAL A 1 82 ? 1.718 14.340 14.418 1.00 82.12 82 VAL A N 1
ATOM 655 C CA . VAL A 1 82 ? 1.483 13.051 15.069 1.00 82.12 82 VAL A CA 1
ATOM 656 C C . VAL A 1 82 ? 0.354 12.361 14.318 1.00 82.12 82 VAL A C 1
ATOM 658 O O . VAL A 1 82 ? -0.734 12.919 14.171 1.00 82.12 82 VAL A O 1
ATOM 661 N N . ILE A 1 83 ? 0.627 11.163 13.806 1.00 85.25 83 ILE A N 1
ATOM 662 C CA . ILE A 1 83 ? -0.406 10.318 13.210 1.00 85.25 83 ILE A CA 1
ATOM 663 C C . ILE A 1 83 ? -1.218 9.741 14.379 1.00 85.25 83 ILE A C 1
ATOM 665 O O . ILE A 1 83 ? -0.612 9.103 15.241 1.00 85.25 83 ILE A O 1
ATOM 669 N N . PRO A 1 84 ? -2.540 9.991 14.451 1.00 89.00 84 PRO A N 1
ATOM 670 C CA . PRO A 1 84 ? -3.360 9.477 15.538 1.00 89.00 84 PRO A CA 1
ATOM 671 C C . PRO A 1 84 ? -3.386 7.952 15.503 1.00 89.00 84 PRO A C 1
ATOM 673 O O . PRO A 1 84 ? -3.351 7.335 14.433 1.00 89.00 84 PRO A O 1
ATOM 676 N N . GLU A 1 85 ? -3.487 7.349 16.680 1.00 88.50 85 GLU A N 1
ATOM 677 C CA . GLU A 1 85 ? -3.602 5.900 16.795 1.00 88.50 85 GLU A CA 1
ATOM 678 C C . GLU A 1 85 ? -4.928 5.405 16.204 1.00 88.50 85 GLU A C 1
ATOM 680 O 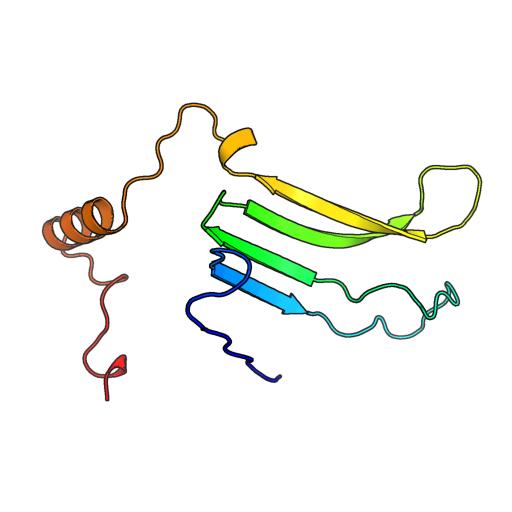O . GLU A 1 85 ? -5.941 6.113 16.179 1.00 88.50 85 GLU A O 1
ATOM 685 N N . ALA A 1 86 ? -4.944 4.148 15.751 1.00 90.94 86 ALA A N 1
ATOM 686 C CA . ALA A 1 86 ? -6.106 3.588 15.056 1.00 90.94 86 ALA A CA 1
ATOM 687 C C . ALA A 1 86 ? -7.398 3.697 15.891 1.00 90.94 86 ALA A C 1
ATOM 689 O O . ALA A 1 86 ? -8.458 4.028 15.363 1.00 90.94 86 ALA A O 1
ATOM 690 N N . TYR A 1 87 ? -7.310 3.482 17.207 1.00 94.25 87 TYR A N 1
ATOM 691 C CA . TYR A 1 87 ? -8.463 3.584 18.102 1.00 94.25 87 TYR A CA 1
ATOM 692 C C . TYR A 1 87 ? -8.932 5.021 18.341 1.00 94.25 87 TYR A C 1
ATOM 694 O O . TYR A 1 87 ? -10.137 5.237 18.432 1.00 94.25 87 TYR A O 1
ATOM 702 N N . GLU A 1 88 ? -8.031 6.007 18.398 1.00 93.69 88 GLU A N 1
ATOM 703 C CA . GLU A 1 88 ? -8.421 7.419 18.537 1.00 93.69 88 GLU A CA 1
ATOM 704 C C . GLU A 1 88 ? -9.299 7.843 17.360 1.00 93.69 88 GLU A C 1
ATOM 706 O O . GLU A 1 88 ? -10.341 8.480 17.539 1.00 93.69 88 GLU A O 1
ATOM 711 N N . ARG A 1 89 ? -8.911 7.414 16.152 1.00 93.00 89 ARG A N 1
ATOM 712 C CA . ARG A 1 89 ? -9.680 7.676 14.940 1.00 93.00 89 ARG A CA 1
ATOM 713 C C . ARG A 1 89 ? -11.042 6.981 14.958 1.00 93.00 89 ARG A C 1
ATOM 715 O O . ARG A 1 89 ? -12.047 7.644 14.723 1.00 93.00 89 ARG A O 1
ATOM 722 N N . LEU A 1 90 ? -11.091 5.684 15.269 1.00 95.19 90 LEU A N 1
ATOM 723 C CA . LEU A 1 90 ? -12.345 4.917 15.274 1.00 95.19 90 LEU A CA 1
ATOM 724 C C . LEU A 1 90 ? -13.342 5.414 16.334 1.00 95.19 90 LEU A C 1
ATOM 726 O O . LEU A 1 90 ? -14.548 5.463 16.081 1.00 95.19 90 LEU A O 1
ATOM 730 N N . ILE A 1 91 ? -12.859 5.822 17.512 1.00 95.62 91 ILE A N 1
ATOM 731 C CA . ILE A 1 91 ? -13.709 6.411 18.557 1.00 95.62 91 ILE A CA 1
ATOM 732 C C . ILE A 1 91 ? -14.280 7.749 18.079 1.00 95.62 91 ILE A C 1
ATOM 734 O O . ILE A 1 91 ? -15.482 7.985 18.213 1.00 95.62 91 ILE A O 1
ATOM 738 N N . LEU A 1 92 ? -13.450 8.607 17.475 1.00 94.94 92 LEU A N 1
ATOM 739 C CA . LEU A 1 92 ? -13.910 9.878 16.915 1.00 94.94 92 LEU A CA 1
ATOM 740 C C . LEU A 1 92 ? -14.965 9.674 15.820 1.00 94.94 92 LEU A C 1
ATOM 742 O O . LEU A 1 92 ? -15.962 10.395 15.794 1.00 94.94 92 LEU A O 1
ATOM 746 N N . ASP A 1 93 ? -14.761 8.696 14.939 1.00 94.94 93 ASP A N 1
ATOM 747 C CA . ASP A 1 93 ? -15.704 8.377 13.866 1.00 94.94 93 ASP A CA 1
ATOM 748 C C . ASP A 1 93 ? -17.046 7.883 14.442 1.00 94.94 93 ASP A C 1
ATOM 750 O O . ASP A 1 93 ? -18.105 8.323 13.997 1.00 94.94 93 ASP A O 1
ATOM 754 N N . THR A 1 94 ? -17.020 7.108 15.534 1.00 95.19 94 THR A N 1
ATOM 755 C CA . THR A 1 94 ? -18.235 6.694 16.264 1.00 95.19 94 THR A CA 1
ATOM 756 C C . THR A 1 94 ? -19.012 7.894 16.812 1.00 95.19 94 THR A C 1
ATOM 758 O O . THR A 1 94 ? -20.230 7.962 16.654 1.00 95.19 94 THR A O 1
ATOM 761 N N . ILE A 1 95 ? -18.320 8.866 17.421 1.00 96.25 95 ILE A N 1
ATOM 762 C CA . ILE A 1 95 ? -18.941 10.093 17.958 1.00 96.25 95 ILE A CA 1
ATOM 763 C C . ILE A 1 95 ? -19.555 10.935 16.832 1.00 96.25 95 ILE A C 1
ATOM 765 O O . ILE A 1 95 ? -20.614 11.534 17.011 1.00 96.25 95 ILE A O 1
ATOM 769 N N . LYS A 1 96 ? -18.909 10.970 15.662 1.00 95.88 96 LYS A N 1
ATOM 770 C CA . LYS A 1 96 ? -19.406 11.676 14.473 1.00 95.88 96 LYS A CA 1
ATOM 771 C C . LYS A 1 96 ? -20.525 10.932 13.739 1.00 95.88 96 LYS A C 1
ATOM 773 O O . LYS A 1 96 ? -21.124 11.511 12.836 1.00 95.88 96 LYS A O 1
ATOM 778 N N . GLY A 1 97 ? -20.802 9.679 14.102 1.00 93.94 97 GLY A N 1
ATOM 779 C CA . GLY A 1 97 ? -21.730 8.816 13.373 1.00 93.94 97 GLY A CA 1
ATOM 780 C C . GLY A 1 97 ? -21.211 8.376 11.999 1.00 93.94 97 GLY A C 1
ATOM 781 O O . GLY A 1 97 ? -22.009 7.977 11.153 1.00 93.94 97 GLY A O 1
ATOM 782 N N . ASP A 1 98 ? -19.898 8.451 11.761 1.00 94.56 98 ASP A N 1
ATOM 783 C CA . ASP A 1 98 ? -19.261 8.001 10.525 1.00 94.56 98 ASP A CA 1
ATOM 784 C C . ASP A 1 98 ? -18.921 6.505 10.616 1.00 94.56 98 ASP A C 1
ATOM 786 O O . ASP A 1 98 ? -18.174 6.063 11.489 1.00 94.56 98 ASP A O 1
ATOM 790 N N . GLN A 1 99 ? -19.493 5.715 9.707 1.00 92.31 99 GLN A N 1
ATOM 791 C CA . GLN A 1 99 ? -19.354 4.258 9.678 1.00 92.31 99 GLN A CA 1
ATOM 792 C C . GLN A 1 99 ? -18.393 3.756 8.588 1.00 92.31 99 GLN A C 1
ATOM 794 O O . GLN A 1 99 ? -18.281 2.548 8.400 1.00 92.31 99 GLN A O 1
ATOM 799 N N . GLN A 1 100 ? -17.685 4.640 7.874 1.00 92.06 100 GLN A N 1
ATOM 800 C CA . GLN A 1 100 ? -16.839 4.257 6.731 1.00 92.06 100 GLN A CA 1
ATOM 801 C C . GLN A 1 100 ? -15.693 3.295 7.079 1.00 92.06 100 GLN A C 1
ATOM 803 O O . GLN A 1 100 ? -15.298 2.489 6.241 1.00 92.06 100 GLN A O 1
ATOM 808 N N . HIS A 1 101 ? -15.162 3.361 8.301 1.00 92.50 101 HIS A N 1
ATOM 809 C CA . HIS A 1 101 ? -14.057 2.506 8.754 1.00 92.50 101 HIS A CA 1
ATOM 810 C C . HIS A 1 101 ? -14.517 1.254 9.519 1.00 92.50 101 HIS A C 1
ATOM 812 O O . HIS A 1 101 ? -13.687 0.544 10.088 1.00 92.50 101 HIS A O 1
ATOM 818 N N . PHE A 1 102 ? -15.824 0.979 9.558 1.00 94.75 102 PHE A N 1
ATOM 819 C CA . PHE A 1 102 ? -16.394 -0.164 10.265 1.00 94.75 102 PHE A CA 1
ATOM 820 C C . PHE A 1 102 ? -16.869 -1.230 9.286 1.00 94.75 102 PHE A C 1
ATOM 822 O O . PHE A 1 102 ? -17.452 -0.931 8.247 1.00 94.75 102 PHE A O 1
ATOM 829 N N . VAL A 1 103 ? -16.659 -2.490 9.662 1.00 94.12 103 VAL A N 1
ATOM 830 C CA . VAL A 1 103 ? -17.097 -3.636 8.863 1.00 94.12 103 VAL A CA 1
ATOM 831 C C . VAL A 1 103 ? -18.621 -3.701 8.863 1.00 94.12 103 VAL A C 1
ATOM 833 O O . VAL A 1 103 ? -19.254 -3.751 9.925 1.00 94.12 103 VAL A O 1
ATOM 836 N N . ARG A 1 104 ? -19.224 -3.719 7.672 1.00 93.81 104 ARG A N 1
ATOM 837 C CA . ARG A 1 104 ? -20.681 -3.846 7.529 1.00 93.81 104 ARG A CA 1
ATOM 838 C C . ARG A 1 104 ? -21.121 -5.310 7.645 1.00 93.81 104 ARG A C 1
ATOM 840 O O . ARG A 1 104 ? -20.348 -6.246 7.462 1.00 93.81 104 ARG A O 1
ATOM 847 N N . ARG A 1 105 ? -22.404 -5.531 7.960 1.00 93.94 105 ARG A N 1
ATOM 848 C CA . ARG A 1 105 ? -22.964 -6.889 8.150 1.00 93.94 105 ARG A CA 1
ATOM 849 C C . ARG A 1 105 ? -22.889 -7.766 6.896 1.00 93.94 105 ARG A C 1
ATOM 851 O O . ARG A 1 105 ? -22.883 -8.982 7.029 1.00 93.94 105 ARG A O 1
ATOM 858 N N . ASP A 1 106 ? -22.913 -7.167 5.714 1.00 94.69 106 ASP A N 1
ATOM 859 C CA . ASP A 1 106 ? -22.784 -7.831 4.415 1.00 94.69 106 ASP A CA 1
ATOM 860 C C . ASP A 1 106 ? -21.332 -8.185 4.066 1.00 94.69 106 ASP A C 1
ATOM 862 O O . ASP A 1 106 ? -21.122 -9.187 3.399 1.00 94.69 106 ASP A O 1
ATOM 866 N N . GLU A 1 107 ? -20.342 -7.437 4.558 1.00 90.56 107 GLU A N 1
ATOM 867 C CA . GLU A 1 107 ? -18.912 -7.749 4.378 1.00 90.56 107 GLU A CA 1
ATOM 868 C C . GLU A 1 107 ? -18.435 -8.919 5.249 1.00 90.56 107 GLU A C 1
ATOM 870 O O . GLU A 1 107 ? -17.428 -9.555 4.946 1.00 90.56 107 GLU A O 1
ATOM 875 N N . LEU A 1 108 ? -19.139 -9.181 6.354 1.00 91.19 108 LEU A N 1
ATOM 876 C CA . LEU A 1 108 ? -18.804 -10.241 7.306 1.00 91.19 108 LEU A CA 1
ATOM 877 C C . LEU A 1 108 ? -19.419 -11.605 6.945 1.00 91.19 108 LEU A C 1
ATOM 879 O O . LEU A 1 108 ? -19.022 -12.617 7.522 1.00 91.19 108 LEU A O 1
ATOM 883 N N . LYS A 1 109 ? -20.429 -11.624 6.069 1.00 77.88 109 LYS A N 1
ATOM 884 C CA . LYS A 1 109 ? -21.100 -12.853 5.627 1.00 77.8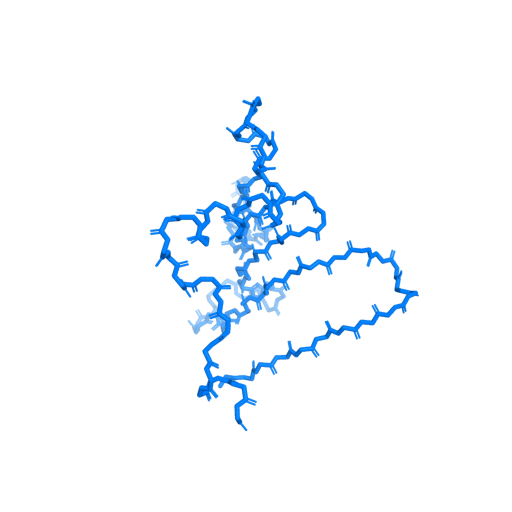8 109 LYS A CA 1
ATOM 885 C C . LYS A 1 109 ? -20.295 -13.561 4.547 1.00 77.88 109 LYS A C 1
ATOM 887 O O . LYS A 1 109 ? -20.257 -14.807 4.619 1.00 77.88 109 LYS A O 1
#

InterPro domains:
  IPR001282 Glucose-6-phosphate dehydrogenase [PTHR23429] (1-109)
  IPR022675 Glucose-6-phosphate dehydrogenase, C-terminal [PF02781] (1-108)

Secondary structure (DSSP, 8-state):
--------SS-SS--EEEEEEPPPPSS-TT--TTPPPPEEEEEEESS-EEEEEEEEEPSSSS--EEEEEEEEEHHHHSTTPPPPPHHHHHHHHHHHT--TTS--TTT--